Protein AF-A0A1Q5ZWW6-F1 (afdb_monomer)

Solvent-accessible surface area (backbone atoms only — not comparable to full-atom values): 6115 Å² total; per-residue (Å²): 109,26,63,36,21,55,78,37,42,70,64,33,36,52,75,58,46,45,90,80,86,50,90,89,59,53,67,70,34,36,58,49,8,51,52,42,41,52,52,51,52,53,52,52,49,29,59,76,70,63,38,50,57,62,42,8,52,50,28,40,60,51,22,56,54,29,48,52,50,25,52,61,33,55,70,35,96,90,46,49,70,79,53,24,45,70,25,51,52,48,24,51,50,24,38,53,53,9,50,48,39,62,67,55,76,80,80,77,78,73,78,83,126

Mean predicted aligned error: 4.97 Å

pLDDT: mean 92.3, std 9.52, range [57.28, 98.5]

Secondary structure (DSSP, 8-state):
-HHHHHH-HHHHHHHHT-----TT--HHHHHHHHHHHHHHHHHHHHHHTT-HHHHHHHHHHHTHHHHHHHHHHHTSTT--HHHHHHHHHHHHHHHHHHHHHHHSPP---PPP-

Organism: NCBI:txid1302689

Nearest PDB structures (foldseek):
  1x91-assembly1_A  TM=5.994E-01  e=8.851E+00  Arabidopsis thaliana
  2rld-assembly1_E  TM=4.647E-01  e=6.512E+00  Bacteroides thetaiotaomicron VPI-5482

Structure (mmCIF, N/CA/C/O backb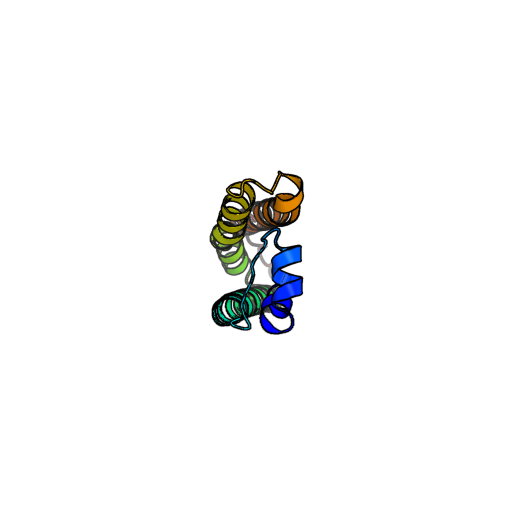one):
data_AF-A0A1Q5ZWW6-F1
#
_entry.id   AF-A0A1Q5ZWW6-F1
#
loop_
_atom_site.group_PDB
_atom_site.id
_atom_site.type_symbol
_atom_site.label_atom_id
_atom_site.label_alt_id
_atom_site.label_comp_id
_atom_site.label_asym_id
_atom_site.label_entity_id
_atom_site.label_seq_id
_atom_site.pdbx_PDB_ins_code
_atom_site.Cartn_x
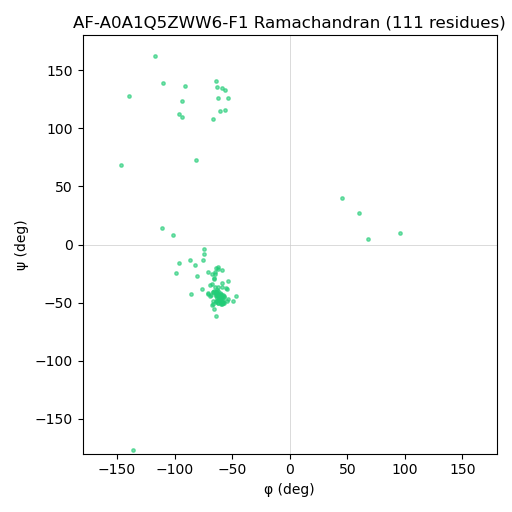_atom_site.Cartn_y
_atom_site.Cartn_z
_atom_site.occupancy
_atom_site.B_iso_or_equiv
_atom_site.auth_seq_id
_atom_site.auth_comp_id
_atom_site.auth_asym_id
_atom_site.auth_atom_id
_atom_site.pdbx_PDB_model_num
ATOM 1 N N . MET A 1 1 ? -2.038 4.328 -7.427 1.00 64.38 1 MET A N 1
ATOM 2 C CA . MET A 1 1 ? -3.461 4.274 -7.019 1.00 64.38 1 MET A CA 1
ATOM 3 C C . MET A 1 1 ? -4.208 3.310 -7.920 1.00 64.38 1 MET A C 1
ATOM 5 O O . MET A 1 1 ? -4.033 3.401 -9.132 1.00 64.38 1 MET A O 1
ATOM 9 N N . GLY A 1 2 ? -5.010 2.415 -7.338 1.00 76.56 2 GLY A N 1
ATOM 10 C CA . GLY A 1 2 ? -5.661 1.281 -8.012 1.00 76.56 2 GLY A CA 1
ATOM 11 C C . GLY A 1 2 ? -6.355 1.578 -9.332 1.00 76.56 2 GLY A C 1
ATOM 12 O O . GLY A 1 2 ? -6.121 0.891 -10.320 1.00 76.56 2 GLY A O 1
ATOM 13 N N . ALA A 1 3 ? -7.118 2.671 -9.389 1.00 85.81 3 ALA A N 1
ATOM 14 C CA . ALA A 1 3 ? -7.783 3.106 -10.615 1.00 85.81 3 ALA A CA 1
ATOM 15 C C . ALA A 1 3 ? -6.805 3.291 -11.788 1.00 85.81 3 ALA A C 1
ATOM 17 O O . ALA A 1 3 ? -7.107 2.907 -12.911 1.00 85.81 3 ALA A O 1
ATOM 18 N N . ARG A 1 4 ? -5.590 3.800 -11.542 1.00 89.12 4 ARG A N 1
ATOM 19 C CA . ARG A 1 4 ? -4.588 3.968 -12.606 1.00 89.12 4 ARG A CA 1
ATOM 20 C C . ARG A 1 4 ? -4.070 2.623 -13.106 1.00 89.12 4 ARG A C 1
ATOM 22 O O . ARG A 1 4 ? -3.843 2.505 -14.296 1.00 89.12 4 ARG A O 1
ATOM 29 N N . PHE A 1 5 ? -3.940 1.606 -12.253 1.00 90.44 5 PHE A N 1
ATOM 30 C CA . PHE A 1 5 ? -3.593 0.253 -12.710 1.00 90.44 5 PHE A CA 1
ATOM 31 C C . PHE A 1 5 ? -4.683 -0.366 -13.592 1.00 90.44 5 PHE A C 1
ATOM 33 O O . PHE A 1 5 ? -4.373 -1.209 -14.424 1.00 90.44 5 PHE A O 1
ATOM 40 N N . PHE A 1 6 ? -5.935 0.077 -13.439 1.00 88.88 6 PHE A N 1
ATOM 41 C CA . PHE A 1 6 ? -7.051 -0.382 -14.257 1.00 88.88 6 PHE A CA 1
ATOM 42 C C . PHE A 1 6 ? -7.202 0.407 -15.570 1.00 88.88 6 PHE A C 1
ATOM 44 O O . PHE A 1 6 ? -7.416 -0.198 -16.612 1.00 88.88 6 PHE A O 1
ATOM 51 N N . PHE A 1 7 ? -7.069 1.737 -15.539 1.00 91.44 7 PHE A N 1
ATOM 52 C CA . PHE A 1 7 ? -7.318 2.604 -16.704 1.00 91.44 7 PHE A CA 1
ATOM 53 C C . PHE A 1 7 ? -6.057 3.025 -17.472 1.00 91.44 7 PHE A C 1
ATOM 55 O O . PHE A 1 7 ? -6.139 3.380 -18.642 1.00 91.44 7 PHE A O 1
ATOM 62 N N . SER A 1 8 ? -4.888 3.032 -16.827 1.00 93.38 8 SER A N 1
ATOM 63 C CA . SER A 1 8 ? -3.609 3.430 -17.435 1.00 93.38 8 SER A CA 1
ATOM 64 C C . SER A 1 8 ? -2.434 2.622 -16.849 1.00 93.38 8 SER A C 1
ATOM 66 O O . SER A 1 8 ? -1.597 3.160 -16.107 1.00 93.38 8 SER A O 1
ATOM 68 N N . PRO A 1 9 ? -2.373 1.306 -17.137 1.00 92.31 9 PRO A N 1
ATOM 69 C CA . PRO A 1 9 ? -1.425 0.377 -16.519 1.00 92.31 9 PRO A CA 1
ATOM 70 C C . PRO A 1 9 ? 0.048 0.789 -16.632 1.00 92.31 9 PRO A C 1
ATOM 72 O O . PRO A 1 9 ? 0.817 0.625 -15.686 1.00 92.31 9 PRO A O 1
ATOM 75 N N . GLN A 1 10 ? 0.449 1.357 -17.769 1.00 91.62 10 GLN A N 1
ATOM 76 C CA . GLN A 1 10 ? 1.831 1.750 -18.055 1.00 91.62 10 GLN A CA 1
ATOM 77 C C . GLN A 1 10 ? 2.267 2.893 -17.135 1.00 91.62 10 GLN A C 1
ATOM 79 O O . GLN A 1 10 ? 3.304 2.815 -16.475 1.00 91.62 10 GLN A O 1
ATOM 84 N N . VAL A 1 11 ? 1.426 3.927 -17.029 1.00 92.19 11 VAL A N 1
ATOM 85 C CA . VAL A 1 11 ? 1.661 5.075 -16.144 1.00 92.19 11 VAL A CA 1
ATOM 86 C C . VAL A 1 11 ? 1.657 4.626 -14.686 1.00 92.19 11 VAL A C 1
ATOM 88 O O . VAL A 1 11 ? 2.495 5.065 -13.899 1.00 92.19 11 VAL A O 1
ATOM 91 N N . ALA A 1 12 ? 0.734 3.732 -14.320 1.00 93.25 12 ALA A N 1
ATOM 92 C CA . ALA A 1 12 ? 0.653 3.199 -12.967 1.00 93.25 12 ALA A CA 1
ATOM 93 C C . ALA A 1 12 ? 1.916 2.430 -12.569 1.00 93.25 12 ALA A C 1
ATOM 95 O O . ALA A 1 12 ? 2.422 2.635 -11.470 1.00 93.25 12 ALA A O 1
ATOM 96 N N . THR A 1 13 ? 2.448 1.605 -13.468 1.00 93.38 13 THR A N 1
ATOM 97 C CA . THR A 1 13 ? 3.632 0.769 -13.216 1.00 93.38 13 THR A CA 1
ATOM 98 C C . THR A 1 13 ? 4.894 1.603 -13.063 1.00 93.38 13 THR A C 1
ATOM 100 O O . THR A 1 13 ? 5.641 1.413 -12.103 1.00 93.38 13 THR A O 1
ATOM 103 N N . ALA A 1 14 ? 5.071 2.601 -13.935 1.00 92.12 14 ALA A N 1
ATOM 104 C CA . ALA A 1 14 ? 6.166 3.556 -13.819 1.00 92.12 14 ALA A CA 1
ATOM 105 C C . ALA A 1 14 ? 6.103 4.323 -12.486 1.00 92.12 14 ALA A C 1
ATOM 107 O O . ALA A 1 14 ? 7.099 4.397 -11.768 1.00 92.12 14 ALA A O 1
ATOM 108 N N . ALA A 1 15 ? 4.921 4.826 -12.110 1.00 92.19 15 ALA A N 1
ATOM 109 C CA . ALA A 1 15 ? 4.719 5.529 -10.841 1.00 92.19 15 ALA A CA 1
ATOM 110 C C . ALA A 1 15 ? 4.868 4.620 -9.606 1.00 92.19 15 ALA A C 1
ATOM 112 O O . ALA A 1 15 ? 5.178 5.103 -8.521 1.00 92.19 15 ALA A O 1
ATOM 113 N N . PHE A 1 16 ? 4.649 3.314 -9.761 1.00 93.81 16 PHE A N 1
ATOM 114 C CA . PHE A 1 16 ? 4.852 2.317 -8.710 1.00 93.81 16 PHE A CA 1
ATOM 115 C C . PHE A 1 16 ? 6.341 2.009 -8.469 1.00 93.81 16 PHE A C 1
ATOM 117 O O . PHE A 1 16 ? 6.676 1.408 -7.451 1.00 93.81 16 PHE A O 1
ATOM 124 N N . GLY A 1 17 ? 7.229 2.430 -9.379 1.00 94.31 17 GLY A N 1
ATOM 125 C CA . GLY A 1 17 ? 8.676 2.217 -9.292 1.00 94.31 17 GLY A CA 1
ATOM 126 C C . GLY A 1 17 ? 9.179 0.991 -10.057 1.00 94.31 17 GLY A C 1
ATOM 127 O O . GLY A 1 17 ? 10.345 0.625 -9.917 1.00 94.31 17 GLY A O 1
ATOM 128 N N . ILE A 1 18 ? 8.331 0.356 -10.873 1.00 94.00 18 ILE A N 1
ATOM 129 C CA . ILE A 1 18 ? 8.662 -0.869 -11.609 1.00 94.00 18 ILE A CA 1
ATOM 130 C C . ILE A 1 18 ? 8.762 -0.574 -13.105 1.00 94.00 18 ILE A C 1
ATOM 132 O O . ILE A 1 18 ? 7.958 0.157 -13.679 1.00 94.00 18 ILE A O 1
ATOM 136 N N . ARG A 1 19 ? 9.759 -1.177 -13.755 1.00 91.88 19 ARG A N 1
ATOM 137 C CA . ARG A 1 19 ? 9.851 -1.235 -15.216 1.00 91.88 19 ARG A CA 1
ATOM 138 C C . ARG A 1 19 ? 9.205 -2.535 -15.679 1.00 91.88 19 ARG A C 1
ATOM 140 O O . ARG A 1 19 ? 9.615 -3.608 -15.243 1.00 91.88 19 ARG A O 1
ATOM 147 N N . PHE A 1 20 ? 8.215 -2.435 -16.558 1.00 87.31 20 PHE A N 1
ATOM 148 C CA . PHE A 1 20 ? 7.540 -3.587 -17.147 1.00 87.31 20 PHE A CA 1
ATOM 149 C C . PHE A 1 20 ? 7.282 -3.324 -18.628 1.00 87.31 20 PHE A C 1
ATOM 151 O O . PHE A 1 20 ? 6.712 -2.292 -18.980 1.00 87.31 20 PHE A O 1
ATOM 158 N N . ASN A 1 21 ? 7.701 -4.255 -19.484 1.00 86.69 21 ASN A N 1
ATOM 159 C CA . ASN A 1 21 ? 7.245 -4.298 -20.865 1.00 86.69 21 ASN A CA 1
ATOM 160 C C . ASN A 1 21 ? 6.092 -5.297 -20.933 1.00 86.69 21 ASN A C 1
ATOM 162 O O . ASN A 1 21 ? 6.295 -6.490 -20.727 1.00 86.69 21 ASN A O 1
ATOM 166 N N . SER A 1 22 ? 4.892 -4.797 -21.193 1.00 80.00 22 SER A N 1
ATOM 167 C CA . SER A 1 22 ? 3.692 -5.620 -21.215 1.00 80.00 22 SER A CA 1
ATOM 168 C C . SER A 1 22 ? 3.473 -6.369 -22.514 1.00 80.00 22 SER A C 1
ATOM 170 O O . SER A 1 22 ? 2.649 -7.272 -22.521 1.00 80.00 22 SER A O 1
ATOM 172 N N . ASN A 1 23 ? 4.129 -5.988 -23.618 1.00 88.44 23 ASN A N 1
ATOM 173 C CA . ASN A 1 23 ? 3.781 -6.489 -24.954 1.00 88.44 23 ASN A CA 1
ATOM 174 C C . ASN A 1 23 ? 2.252 -6.471 -25.202 1.00 88.44 23 ASN A C 1
ATOM 176 O O . ASN A 1 23 ? 1.693 -7.411 -25.753 1.00 88.44 23 ASN A O 1
ATOM 180 N N . ALA A 1 24 ? 1.585 -5.404 -24.743 1.00 85.12 24 ALA A N 1
ATOM 181 C CA . ALA A 1 24 ? 0.128 -5.214 -24.744 1.00 85.12 24 ALA A CA 1
ATOM 182 C C . ALA A 1 24 ? -0.713 -6.121 -23.809 1.00 85.12 24 ALA A C 1
ATOM 184 O O . ALA A 1 24 ? -1.932 -5.965 -23.781 1.00 85.12 24 ALA A O 1
ATOM 185 N N . ASP A 1 25 ? -0.111 -6.973 -22.973 1.00 93.19 25 ASP A N 1
ATOM 186 C CA . ASP A 1 25 ? -0.823 -7.731 -21.932 1.00 93.19 25 ASP A CA 1
ATOM 187 C C . ASP A 1 25 ? -0.803 -7.012 -20.571 1.00 93.19 25 ASP A C 1
ATOM 189 O O . ASP A 1 25 ? 0.216 -6.915 -19.877 1.00 93.19 25 ASP A O 1
ATOM 193 N N . TYR A 1 26 ? -1.971 -6.516 -20.163 1.00 94.00 26 TYR A N 1
ATOM 194 C CA . TYR A 1 26 ? -2.174 -5.813 -18.895 1.00 94.00 26 TYR A CA 1
ATOM 195 C C . TYR A 1 26 ? -3.017 -6.599 -17.888 1.00 94.00 26 TYR A C 1
ATOM 197 O O . TYR A 1 26 ? -3.432 -6.040 -16.871 1.00 94.00 26 TYR A O 1
ATOM 205 N N . SER A 1 27 ? -3.238 -7.896 -18.102 1.00 94.19 27 SER A N 1
ATOM 206 C CA . SER A 1 27 ? -4.149 -8.715 -17.287 1.00 94.19 27 SER A CA 1
ATOM 207 C C . SER A 1 27 ? -3.834 -8.640 -15.785 1.00 94.19 27 SER A C 1
ATOM 209 O O . SER A 1 27 ? -4.711 -8.341 -14.971 1.00 94.19 27 SER A O 1
ATOM 211 N N . PHE A 1 28 ? -2.560 -8.780 -15.398 1.00 91.88 28 PHE A N 1
ATOM 212 C CA . PHE A 1 28 ? -2.133 -8.638 -13.995 1.00 91.88 28 PHE A CA 1
ATOM 213 C C . PHE A 1 28 ? -2.298 -7.218 -13.434 1.00 91.88 28 PHE A C 1
ATOM 215 O O . PHE A 1 28 ? -2.550 -7.055 -12.239 1.00 91.88 28 PHE A O 1
ATOM 222 N N . HIS A 1 29 ? -2.201 -6.191 -14.280 1.00 94.25 29 HIS A N 1
ATOM 223 C CA . HIS A 1 29 ? -2.390 -4.801 -13.869 1.00 94.25 29 HIS A CA 1
ATOM 224 C C . HIS A 1 29 ? -3.857 -4.539 -13.551 1.00 94.25 29 HIS A C 1
ATOM 226 O O . HIS A 1 29 ? -4.152 -3.951 -12.514 1.00 94.25 29 HIS A O 1
ATOM 232 N N . HIS A 1 30 ? -4.777 -5.055 -14.370 1.00 94.56 30 HIS A N 1
ATOM 233 C CA . HIS A 1 30 ? -6.209 -4.978 -14.089 1.00 94.56 30 HIS A CA 1
ATOM 234 C C . HIS A 1 30 ? -6.580 -5.749 -12.815 1.00 94.56 30 HIS A C 1
ATOM 236 O O . HIS A 1 30 ? -7.304 -5.207 -11.979 1.00 94.56 30 HIS A O 1
ATOM 242 N N . ILE A 1 31 ? -6.028 -6.956 -12.612 1.00 95.00 31 ILE A N 1
ATOM 243 C CA . ILE A 1 31 ? -6.226 -7.747 -11.380 1.00 95.00 31 ILE A CA 1
ATOM 244 C C . ILE A 1 31 ? -5.745 -6.976 -10.145 1.00 95.00 31 ILE A C 1
ATOM 246 O O . ILE A 1 31 ? -6.449 -6.923 -9.135 1.00 95.00 31 ILE A O 1
ATOM 250 N N . LYS A 1 32 ? -4.564 -6.351 -10.203 1.00 92.19 32 LYS A N 1
ATOM 251 C CA . LYS A 1 32 ? -4.099 -5.479 -9.117 1.00 92.19 32 LYS A CA 1
ATOM 252 C C . LYS A 1 32 ? -5.024 -4.273 -8.944 1.00 92.19 32 LYS A C 1
ATOM 254 O O . LYS A 1 32 ? -5.449 -3.975 -7.831 1.00 92.19 32 LYS A O 1
ATOM 259 N N . GLY A 1 33 ? -5.350 -3.594 -10.039 1.00 94.81 33 GLY A N 1
ATOM 260 C CA . GLY A 1 33 ? -6.137 -2.367 -10.036 1.00 94.81 33 GLY A CA 1
ATOM 261 C C . GLY A 1 33 ? -7.497 -2.544 -9.372 1.00 94.81 33 GLY A C 1
ATOM 262 O O . GLY A 1 33 ? -7.859 -1.735 -8.518 1.00 94.81 33 GLY A O 1
ATOM 263 N N . ILE A 1 34 ? -8.218 -3.627 -9.683 1.00 96.12 34 ILE A N 1
ATOM 264 C CA . ILE A 1 34 ? -9.528 -3.888 -9.075 1.00 96.12 34 ILE A CA 1
ATOM 265 C C . ILE A 1 34 ? -9.432 -4.209 -7.576 1.00 96.12 34 ILE A C 1
ATOM 267 O O . ILE A 1 34 ? -10.297 -3.781 -6.815 1.00 96.12 34 ILE A O 1
ATOM 271 N N . ARG A 1 35 ? -8.366 -4.882 -7.117 1.00 95.50 35 ARG A N 1
ATOM 272 C CA . ARG A 1 35 ? -8.133 -5.156 -5.683 1.00 95.50 35 ARG A CA 1
ATOM 273 C C . ARG A 1 35 ? -7.857 -3.879 -4.891 1.00 95.50 35 ARG A C 1
ATOM 275 O O . ARG A 1 35 ? -8.381 -3.711 -3.789 1.00 95.50 35 ARG A O 1
ATOM 282 N N . ASP A 1 36 ? -7.082 -2.966 -5.468 1.00 94.69 36 ASP A N 1
ATOM 283 C CA . ASP A 1 36 ? -6.821 -1.653 -4.878 1.00 94.69 36 ASP A CA 1
ATOM 284 C C . ASP A 1 36 ? -8.115 -0.801 -4.842 1.00 94.69 36 ASP A C 1
ATOM 286 O O . ASP A 1 36 ? -8.384 -0.140 -3.838 1.00 94.69 36 ASP A O 1
ATOM 290 N N . ILE A 1 37 ? -8.944 -0.834 -5.902 1.00 95.81 37 ILE A N 1
ATOM 291 C CA . ILE A 1 37 ? -10.257 -0.152 -5.938 1.00 95.81 37 ILE A CA 1
ATOM 292 C C . ILE A 1 37 ? -11.187 -0.720 -4.863 1.00 95.81 37 ILE A C 1
ATOM 294 O O . ILE A 1 37 ? -11.741 0.041 -4.072 1.00 95.81 37 ILE A O 1
ATOM 298 N N . PHE A 1 38 ? -11.329 -2.045 -4.806 1.00 96.56 38 PHE A N 1
ATOM 299 C CA . PHE A 1 38 ? -12.134 -2.736 -3.800 1.00 96.56 38 PHE A CA 1
ATOM 300 C C . PHE A 1 38 ? -11.722 -2.339 -2.377 1.00 96.56 38 PHE A C 1
ATOM 302 O O . PHE A 1 38 ? -12.568 -1.952 -1.572 1.00 96.56 38 PHE A O 1
ATOM 309 N N . SER A 1 39 ? -10.418 -2.367 -2.086 1.00 95.00 39 SER A N 1
ATOM 310 C CA . SER A 1 39 ? -9.893 -2.007 -0.763 1.00 95.00 39 SER A CA 1
ATOM 311 C C . SER A 1 39 ? -10.190 -0.546 -0.412 1.00 95.00 39 SER A C 1
ATOM 313 O O . SER A 1 39 ? -10.566 -0.251 0.721 1.00 95.00 39 SER A O 1
ATOM 315 N N . GLY A 1 40 ? -10.081 0.365 -1.386 1.00 94.56 40 GLY A N 1
ATOM 316 C CA . GLY A 1 40 ? -10.444 1.773 -1.213 1.00 94.56 40 GLY A CA 1
ATOM 317 C C . GLY A 1 40 ? -11.936 1.978 -0.936 1.00 94.56 40 GLY A C 1
ATOM 318 O O . GLY A 1 40 ? -12.286 2.725 -0.025 1.00 94.56 40 GLY A O 1
ATOM 319 N N . ILE A 1 41 ? -12.814 1.273 -1.658 1.00 97.19 41 ILE A N 1
ATOM 320 C CA . ILE A 1 41 ? -14.268 1.309 -1.422 1.00 97.19 41 ILE A CA 1
ATOM 321 C C . ILE A 1 41 ? -14.593 0.806 -0.014 1.00 97.19 41 ILE A C 1
ATOM 323 O O . ILE A 1 41 ? -15.350 1.460 0.702 1.00 97.19 41 ILE A O 1
ATOM 327 N N . LEU A 1 42 ? -14.000 -0.316 0.405 1.00 97.56 42 LEU A N 1
ATOM 328 C CA . LEU A 1 42 ? -14.215 -0.873 1.741 1.00 97.56 42 LEU A CA 1
ATOM 329 C C . LEU A 1 42 ? -13.762 0.102 2.837 1.00 97.56 42 LEU A C 1
ATOM 331 O O . LEU A 1 42 ? -14.488 0.317 3.806 1.00 97.56 42 LEU A O 1
ATOM 335 N N . LEU A 1 43 ? -12.602 0.741 2.661 1.00 96.81 43 LEU A N 1
ATOM 336 C CA . LEU A 1 43 ? -12.109 1.774 3.574 1.00 96.81 43 LEU A CA 1
ATOM 337 C C . LEU A 1 43 ? -13.100 2.943 3.673 1.00 96.81 43 LEU A C 1
ATOM 339 O O . LEU A 1 43 ? -13.485 3.324 4.779 1.00 96.81 43 LEU A O 1
ATOM 343 N N . CYS A 1 44 ? -13.557 3.481 2.537 1.00 97.56 44 CYS A N 1
ATOM 344 C CA . CYS A 1 44 ? -14.552 4.555 2.508 1.00 97.56 44 CYS A CA 1
ATOM 345 C C . CYS A 1 44 ? -15.865 4.143 3.188 1.00 97.56 44 CYS A C 1
ATOM 347 O O . CYS A 1 44 ? -16.409 4.917 3.974 1.00 97.56 44 CYS A O 1
ATOM 349 N N . ALA A 1 45 ? -16.353 2.927 2.938 1.00 98.25 45 ALA A N 1
ATOM 350 C CA . ALA A 1 45 ? -17.570 2.411 3.556 1.00 98.25 45 ALA A CA 1
ATOM 351 C C . ALA A 1 45 ? -17.448 2.354 5.086 1.00 98.25 45 ALA A C 1
ATOM 353 O O . ALA A 1 45 ? -18.311 2.882 5.785 1.00 98.25 45 ALA A O 1
ATOM 354 N N . LEU A 1 46 ? -16.349 1.807 5.618 1.00 97.88 46 LEU A N 1
ATOM 355 C CA . LEU A 1 46 ? -16.115 1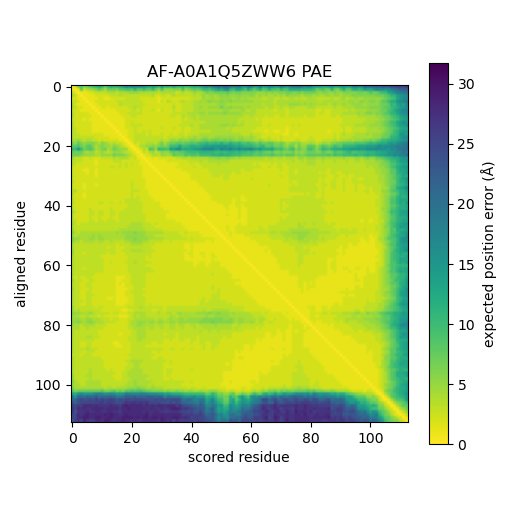.727 7.065 1.00 97.88 46 LEU A CA 1
ATOM 356 C C . LEU A 1 46 ? -16.029 3.113 7.725 1.00 97.88 46 LEU A C 1
ATOM 358 O O . LEU A 1 46 ? -16.543 3.304 8.830 1.00 97.88 46 LEU A O 1
ATOM 362 N N . VAL A 1 47 ? -15.434 4.094 7.037 1.00 97.12 47 VAL A N 1
ATOM 363 C CA . VAL A 1 47 ? -15.416 5.496 7.487 1.00 97.12 47 VAL A CA 1
ATOM 364 C C . VAL A 1 47 ? -16.833 6.074 7.537 1.00 97.12 47 VAL A C 1
ATOM 366 O O . VAL A 1 47 ? -17.226 6.633 8.563 1.00 97.12 47 VAL A O 1
ATOM 369 N N . LEU A 1 48 ? -17.616 5.919 6.465 1.00 97.94 48 LEU A N 1
ATOM 370 C CA . LEU A 1 48 ? -18.984 6.447 6.370 1.00 97.94 48 LEU A CA 1
ATOM 371 C C . LEU A 1 48 ? -19.935 5.791 7.381 1.00 97.94 48 LEU A C 1
ATOM 373 O O . LEU A 1 48 ? -20.775 6.471 7.970 1.00 97.94 48 LEU A O 1
ATOM 377 N N . MET A 1 49 ? -19.756 4.495 7.638 1.00 97.12 49 MET A N 1
ATOM 378 C CA . MET A 1 49 ? -20.495 3.739 8.655 1.00 97.12 49 MET A CA 1
ATOM 379 C C . MET A 1 49 ? -20.037 4.050 10.087 1.00 97.12 49 MET A C 1
ATOM 381 O O . MET A 1 49 ? -20.685 3.629 11.041 1.00 97.12 49 MET A O 1
ATOM 385 N N . LYS A 1 50 ? -18.946 4.811 10.261 1.00 94.94 50 LYS A N 1
ATOM 386 C CA . LYS A 1 50 ? -18.330 5.134 11.561 1.00 94.94 50 LYS A CA 1
ATOM 387 C C . LYS A 1 50 ? -17.865 3.892 12.338 1.00 94.94 50 LYS A C 1
ATOM 389 O O . LYS A 1 50 ? -17.738 3.936 13.564 1.00 94.94 50 LYS A O 1
ATOM 394 N N . GLU A 1 51 ? -17.532 2.817 11.628 1.00 96.25 51 GLU A N 1
ATOM 395 C CA . GLU A 1 51 ? -17.090 1.536 12.189 1.00 96.25 51 GLU A CA 1
ATOM 396 C C . GLU A 1 51 ? -15.599 1.563 12.552 1.00 96.25 51 GLU A C 1
ATOM 398 O O . GLU A 1 51 ? -14.744 0.971 11.890 1.00 96.25 51 GLU A O 1
ATOM 403 N N . ARG A 1 52 ? -15.261 2.285 13.628 1.00 94.56 52 ARG A N 1
ATOM 404 C CA . ARG A 1 52 ? -13.865 2.586 14.007 1.00 94.56 52 ARG A CA 1
ATOM 405 C C . ARG A 1 52 ? -13.005 1.340 14.214 1.00 94.56 52 ARG A C 1
ATOM 407 O O . ARG A 1 52 ? -11.875 1.299 13.738 1.00 94.56 52 ARG A O 1
ATOM 414 N N . ARG A 1 53 ? -13.527 0.326 14.913 1.00 95.38 53 ARG A N 1
ATOM 415 C CA . ARG A 1 53 ? -12.760 -0.892 15.221 1.00 95.38 53 ARG A CA 1
ATOM 416 C C . ARG A 1 53 ? -12.497 -1.716 13.964 1.00 95.38 53 ARG A C 1
ATOM 418 O O . ARG A 1 53 ? -11.369 -2.152 13.764 1.00 95.38 53 ARG A O 1
ATOM 425 N N . ALA A 1 54 ? -13.507 -1.893 13.112 1.00 97.50 54 ALA A N 1
ATOM 426 C CA . ALA A 1 54 ? -13.351 -2.603 11.846 1.00 97.50 54 ALA A CA 1
ATOM 427 C C . ALA A 1 54 ? -12.394 -1.860 10.901 1.00 97.50 54 ALA A C 1
ATOM 429 O O . ALA A 1 54 ? -11.528 -2.492 10.303 1.00 97.50 54 ALA A O 1
ATOM 430 N N . LEU A 1 55 ? -12.480 -0.525 10.838 1.00 97.81 55 LEU A N 1
ATOM 431 C CA . LEU A 1 55 ? -11.521 0.308 10.108 1.00 97.81 55 LEU A CA 1
ATOM 432 C C . LEU A 1 55 ? -10.094 0.142 10.647 1.00 97.81 55 LEU A C 1
ATOM 434 O O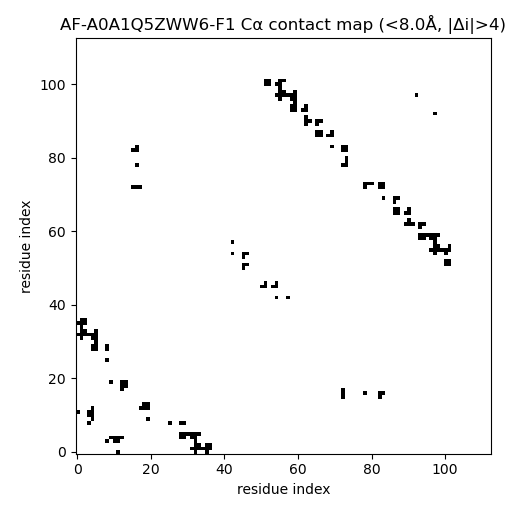 . LEU A 1 55 ? -9.159 0.005 9.864 1.00 97.81 55 LEU A O 1
ATOM 438 N N . GLY A 1 56 ? -9.929 0.103 11.972 1.00 97.81 56 GLY A N 1
ATOM 439 C CA . GLY A 1 56 ? -8.643 -0.148 12.620 1.00 97.81 56 GLY A CA 1
ATOM 440 C C . GLY A 1 56 ? -8.037 -1.496 12.222 1.00 97.81 56 GLY A C 1
ATOM 441 O O . GLY A 1 56 ? -6.902 -1.538 11.754 1.00 97.81 56 GLY A O 1
ATOM 442 N N . VAL A 1 57 ? -8.816 -2.583 12.322 1.00 98.25 57 VAL A N 1
ATOM 443 C CA . VAL A 1 57 ? -8.388 -3.924 11.874 1.00 98.25 57 VAL A CA 1
ATOM 444 C C . VAL A 1 57 ? -8.020 -3.907 10.392 1.00 98.25 57 VAL A C 1
ATOM 446 O O . VAL A 1 57 ? -6.955 -4.399 10.022 1.00 98.25 57 VAL A O 1
ATOM 449 N N . MET A 1 58 ? -8.880 -3.322 9.554 1.00 97.81 58 MET A N 1
ATOM 450 C CA . MET A 1 58 ? -8.675 -3.250 8.110 1.00 97.81 58 MET A CA 1
ATOM 451 C C . MET A 1 58 ? -7.358 -2.549 7.775 1.00 97.81 58 MET A C 1
ATOM 453 O O . MET A 1 58 ? -6.558 -3.124 7.047 1.00 97.81 58 MET A O 1
ATOM 457 N N . LEU A 1 59 ? -7.084 -1.375 8.350 1.00 98.19 59 L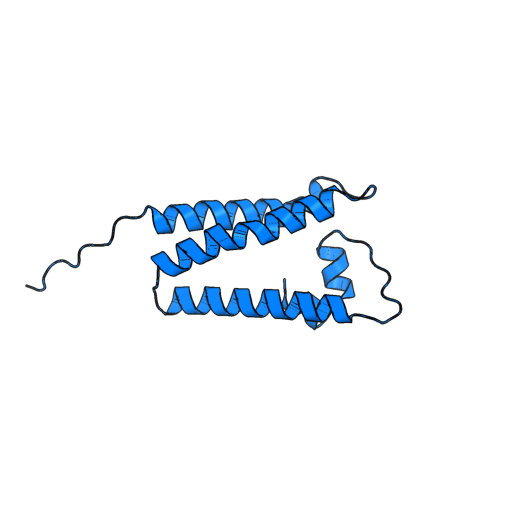EU A N 1
ATOM 458 C CA . LEU A 1 59 ? -5.844 -0.631 8.110 1.00 98.19 59 LEU A CA 1
ATOM 459 C C . LEU A 1 59 ? -4.603 -1.382 8.609 1.00 98.19 59 LEU A C 1
ATOM 461 O O . LEU A 1 59 ? -3.612 -1.474 7.882 1.00 98.19 59 LEU A O 1
ATOM 465 N N . THR A 1 60 ? -4.650 -1.960 9.813 1.00 98.19 60 THR A N 1
ATOM 466 C CA . THR A 1 60 ? -3.510 -2.703 10.366 1.00 98.19 60 THR A CA 1
ATOM 467 C C . THR A 1 60 ? -3.176 -3.927 9.513 1.00 98.19 60 THR A C 1
ATOM 469 O O . THR A 1 60 ? -2.014 -4.124 9.170 1.00 98.19 60 THR A O 1
ATOM 472 N N . VAL A 1 61 ? -4.172 -4.719 9.108 1.00 98.12 61 VAL A N 1
ATOM 473 C CA . VAL A 1 61 ? -3.955 -5.902 8.255 1.00 98.12 61 VAL A CA 1
ATOM 474 C C . VAL A 1 61 ? -3.569 -5.493 6.833 1.00 98.12 61 VAL A C 1
ATOM 476 O O . VAL A 1 61 ? -2.648 -6.067 6.252 1.00 98.12 61 VAL A O 1
ATOM 479 N N . ALA A 1 62 ? -4.215 -4.466 6.276 1.00 96.81 62 ALA A N 1
ATOM 480 C CA . ALA A 1 62 ? -3.916 -3.973 4.936 1.00 96.81 62 ALA A CA 1
ATOM 481 C C . ALA A 1 62 ? -2.498 -3.406 4.817 1.00 96.81 62 ALA A C 1
ATOM 483 O O . ALA A 1 62 ? -1.984 -3.367 3.704 1.00 96.81 62 ALA A O 1
ATOM 484 N N . SER A 1 63 ? -1.838 -3.032 5.922 1.00 97.94 63 SER A N 1
ATOM 485 C CA . SER A 1 63 ? -0.442 -2.567 5.917 1.00 97.94 63 SER A CA 1
ATOM 486 C C . SER A 1 63 ? 0.548 -3.600 5.353 1.00 97.94 63 SER A C 1
ATOM 488 O O . SER A 1 63 ? 1.587 -3.216 4.820 1.00 97.94 63 SER A O 1
ATOM 490 N N . ILE A 1 64 ? 0.196 -4.892 5.353 1.00 98.25 64 ILE A N 1
ATOM 491 C CA . ILE A 1 64 ? 0.978 -5.957 4.703 1.00 98.25 64 ILE A CA 1
ATOM 492 C C . ILE A 1 64 ? 1.152 -5.682 3.199 1.00 98.25 64 ILE A C 1
ATOM 494 O O . ILE A 1 64 ? 2.198 -6.001 2.633 1.00 98.25 64 ILE A O 1
ATOM 498 N N . ILE A 1 65 ? 0.162 -5.055 2.552 1.00 97.19 65 ILE A N 1
ATOM 499 C CA . ILE A 1 65 ? 0.193 -4.731 1.119 1.00 97.19 65 ILE A CA 1
ATOM 500 C C . ILE A 1 65 ? 1.320 -3.732 0.803 1.00 97.19 65 ILE A C 1
ATOM 502 O O . ILE A 1 65 ? 2.235 -4.115 0.075 1.00 97.19 65 ILE A O 1
ATOM 506 N N . PRO A 1 66 ? 1.343 -2.497 1.351 1.00 97.12 66 PRO A N 1
ATOM 507 C CA . PRO A 1 66 ? 2.423 -1.559 1.070 1.00 97.12 66 PRO A CA 1
ATOM 508 C C . PRO A 1 66 ? 3.786 -2.032 1.601 1.00 97.12 66 PRO A C 1
ATOM 510 O O . PRO A 1 66 ? 4.803 -1.661 1.022 1.00 97.12 66 PRO A O 1
ATOM 513 N N . VAL A 1 67 ? 3.846 -2.900 2.621 1.00 98.50 67 VAL A N 1
ATOM 514 C CA . VAL A 1 67 ? 5.107 -3.558 3.022 1.00 98.50 67 VAL A CA 1
ATOM 515 C C . VAL A 1 67 ? 5.625 -4.471 1.909 1.00 98.50 67 VAL A C 1
ATOM 517 O O . VAL A 1 67 ? 6.796 -4.395 1.537 1.00 98.50 67 VAL A O 1
ATOM 520 N N . SER A 1 68 ? 4.762 -5.320 1.351 1.00 98.19 68 SER A N 1
ATOM 521 C CA . SER A 1 68 ? 5.122 -6.209 0.243 1.00 98.19 68 SER A CA 1
ATOM 522 C C . SER A 1 68 ? 5.497 -5.424 -1.018 1.00 98.19 68 SER A C 1
ATOM 524 O O . SER A 1 68 ? 6.498 -5.743 -1.669 1.00 98.19 68 SER A O 1
ATOM 526 N N . ASP A 1 69 ? 4.751 -4.360 -1.322 1.00 96.94 69 ASP A N 1
ATOM 527 C CA . ASP A 1 69 ? 5.022 -3.461 -2.445 1.00 96.94 69 ASP A CA 1
ATOM 528 C C . ASP A 1 69 ? 6.394 -2.784 -2.283 1.00 96.94 69 ASP A C 1
ATOM 530 O O . ASP A 1 69 ? 7.210 -2.797 -3.208 1.00 96.94 69 ASP A O 1
ATOM 534 N N . MET A 1 70 ? 6.697 -2.273 -1.083 1.00 98.00 70 MET A N 1
ATOM 535 C CA . MET A 1 70 ? 7.994 -1.684 -0.739 1.00 98.00 70 MET A CA 1
ATOM 536 C C . MET A 1 70 ? 9.143 -2.673 -0.956 1.00 98.00 70 MET A C 1
ATOM 538 O O . MET A 1 70 ? 10.120 -2.330 -1.622 1.00 98.00 70 MET A O 1
ATOM 542 N N . ILE A 1 71 ? 9.029 -3.893 -0.421 1.00 98.38 71 ILE A N 1
ATOM 543 C CA . ILE A 1 71 ? 10.054 -4.938 -0.571 1.00 98.38 71 ILE A CA 1
ATOM 544 C C . ILE A 1 71 ? 10.253 -5.274 -2.053 1.00 98.38 71 ILE A C 1
ATOM 546 O O . ILE A 1 71 ? 11.387 -5.354 -2.518 1.00 98.38 71 ILE A O 1
ATOM 550 N N . THR A 1 72 ? 9.163 -5.415 -2.809 1.00 97.25 72 THR A N 1
ATOM 551 C CA . THR A 1 72 ? 9.199 -5.736 -4.244 1.00 97.25 72 THR A CA 1
ATOM 552 C C . THR A 1 72 ? 9.885 -4.650 -5.066 1.00 97.25 72 THR A C 1
ATOM 554 O O . THR A 1 72 ? 10.616 -4.963 -6.009 1.00 97.25 72 THR A O 1
ATOM 557 N N . VAL A 1 73 ? 9.646 -3.379 -4.732 1.00 97.25 73 VAL A N 1
ATOM 558 C CA . VAL A 1 73 ? 10.340 -2.255 -5.366 1.00 97.25 73 VAL A CA 1
ATOM 559 C C . VAL A 1 73 ? 11.813 -2.301 -5.001 1.00 97.25 73 VAL A C 1
ATOM 561 O O . VAL A 1 73 ? 12.630 -2.401 -5.903 1.00 97.25 73 VAL A O 1
ATOM 564 N N . LEU A 1 74 ? 12.157 -2.328 -3.712 1.00 97.94 74 LEU A N 1
ATOM 565 C CA . LEU A 1 74 ? 13.549 -2.313 -3.247 1.00 97.94 74 LEU A CA 1
ATOM 566 C C . LEU A 1 74 ? 14.371 -3.527 -3.705 1.00 97.94 74 LEU A C 1
ATOM 568 O O . LEU A 1 74 ? 15.595 -3.446 -3.755 1.00 97.94 74 LEU A O 1
ATOM 572 N N . SER A 1 75 ? 13.728 -4.637 -4.072 1.00 97.50 75 SER A N 1
ATOM 573 C CA . SER A 1 75 ? 14.415 -5.823 -4.586 1.00 97.50 75 SER A CA 1
ATOM 574 C C . SER A 1 75 ? 14.916 -5.669 -6.029 1.00 97.50 75 SER A C 1
ATOM 576 O O . SER A 1 75 ? 15.490 -6.619 -6.572 1.00 97.50 75 SER A O 1
ATOM 578 N N . LYS A 1 76 ? 14.640 -4.552 -6.717 1.00 97.31 76 LYS A N 1
ATOM 579 C CA . LYS A 1 76 ? 15.092 -4.338 -8.098 1.00 97.31 76 LYS A CA 1
ATOM 580 C C . LYS A 1 76 ? 16.454 -3.650 -8.116 1.00 97.31 76 LYS A C 1
ATOM 582 O O . LYS A 1 76 ? 16.678 -2.643 -7.455 1.00 97.31 76 LYS A O 1
ATOM 587 N N . SER A 1 77 ? 17.347 -4.138 -8.976 1.00 96.69 77 SER A N 1
ATOM 588 C CA . SER A 1 77 ? 18.697 -3.579 -9.147 1.00 96.69 77 SER A CA 1
ATOM 589 C C . SER A 1 77 ? 18.715 -2.130 -9.650 1.00 96.69 77 SER A C 1
ATOM 591 O O . SER A 1 77 ? 19.715 -1.440 -9.499 1.00 96.69 77 SER A O 1
ATOM 593 N N . TYR A 1 78 ? 17.617 -1.663 -10.253 1.00 95.50 78 TYR A N 1
ATOM 594 C CA . TYR A 1 78 ? 17.484 -0.323 -10.833 1.00 95.50 78 TYR A CA 1
ATOM 595 C C . TYR A 1 78 ? 16.702 0.664 -9.950 1.00 95.50 78 TYR A C 1
ATOM 597 O O . TYR A 1 78 ? 16.354 1.753 -10.412 1.00 95.50 78 TYR A O 1
ATOM 605 N N . THR A 1 79 ? 16.372 0.288 -8.715 1.00 96.44 79 THR A N 1
ATOM 606 C CA . THR A 1 79 ? 15.598 1.119 -7.780 1.00 96.44 79 THR A CA 1
ATOM 607 C C . THR A 1 79 ? 16.403 1.479 -6.539 1.00 96.44 79 THR A C 1
ATOM 609 O O . THR A 1 79 ? 17.395 0.838 -6.214 1.00 96.44 79 THR A O 1
ATOM 612 N N . SER A 1 80 ? 15.936 2.497 -5.825 1.00 95.25 80 SER A N 1
ATOM 613 C CA . SER A 1 80 ? 16.472 2.968 -4.552 1.00 95.25 80 SER A CA 1
ATOM 614 C C . SER A 1 80 ? 15.326 3.258 -3.577 1.00 95.25 80 SER A C 1
ATOM 616 O O . SER A 1 80 ? 14.146 3.107 -3.909 1.00 95.25 80 SER A O 1
ATOM 618 N N . VAL A 1 81 ? 15.664 3.758 -2.387 1.00 96.19 81 VAL A N 1
ATOM 619 C CA . VAL A 1 81 ? 14.678 4.214 -1.395 1.00 96.19 81 VAL A CA 1
ATOM 620 C C . VAL A 1 81 ? 13.705 5.243 -1.976 1.00 96.19 81 VAL A C 1
ATOM 622 O O . VAL A 1 81 ? 12.537 5.233 -1.604 1.00 96.19 81 VAL A O 1
ATOM 625 N N . GLN A 1 82 ? 14.131 6.075 -2.932 1.00 96.50 82 GLN A N 1
ATOM 626 C CA . GLN A 1 82 ? 13.288 7.119 -3.530 1.00 96.50 82 GLN A CA 1
ATOM 627 C C . GLN A 1 82 ? 12.015 6.547 -4.169 1.00 96.50 82 GLN A C 1
ATOM 629 O O . GLN A 1 82 ? 10.923 7.067 -3.950 1.00 96.50 82 GLN A O 1
ATOM 634 N N . GLN A 1 83 ? 12.135 5.438 -4.902 1.00 96.38 83 GLN A N 1
ATOM 635 C CA . GLN A 1 83 ? 11.000 4.750 -5.521 1.00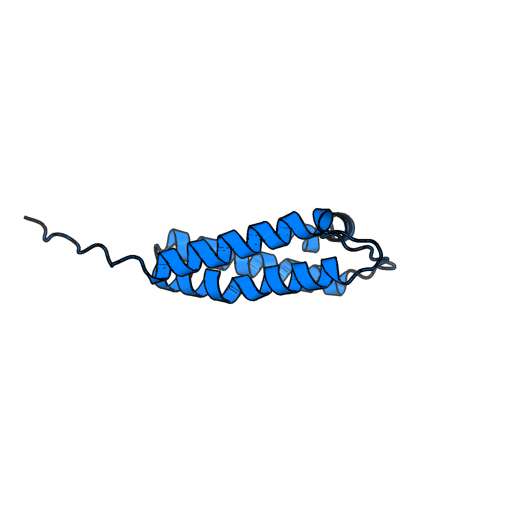 96.38 83 GLN A CA 1
ATOM 636 C C . GLN A 1 83 ? 10.107 4.053 -4.483 1.00 96.38 83 GLN A C 1
ATOM 638 O O . GLN A 1 83 ? 8.927 3.827 -4.739 1.00 96.38 83 GLN A O 1
ATOM 643 N N . ALA A 1 84 ? 10.652 3.726 -3.311 1.00 96.69 84 ALA A N 1
ATOM 644 C CA . ALA A 1 84 ? 9.934 3.061 -2.232 1.00 96.69 84 ALA A CA 1
ATOM 645 C C . ALA A 1 84 ? 9.183 4.027 -1.296 1.00 96.69 84 ALA A C 1
ATOM 647 O O . ALA A 1 84 ? 8.331 3.575 -0.531 1.00 96.69 84 ALA A O 1
ATOM 648 N N . ILE A 1 85 ? 9.445 5.341 -1.363 1.00 97.06 85 ILE A N 1
ATOM 649 C CA . ILE A 1 85 ? 8.824 6.360 -0.493 1.00 97.06 85 ILE A CA 1
ATOM 650 C C . ILE A 1 85 ? 7.292 6.240 -0.426 1.00 97.06 85 ILE A C 1
ATOM 652 O O . ILE A 1 85 ? 6.769 6.223 0.691 1.00 97.06 85 ILE A O 1
ATOM 656 N N . PRO A 1 86 ? 6.543 6.116 -1.543 1.00 95.50 86 PRO A N 1
ATOM 657 C CA . PRO A 1 86 ? 5.084 6.018 -1.473 1.00 95.50 86 PRO A CA 1
ATOM 658 C C . PRO A 1 86 ? 4.609 4.821 -0.639 1.00 95.50 86 PRO A C 1
ATOM 660 O O . PRO A 1 86 ? 3.637 4.929 0.109 1.00 95.50 86 PRO A O 1
ATOM 663 N N . HIS A 1 87 ? 5.330 3.701 -0.725 1.00 96.81 87 HIS A N 1
ATOM 664 C CA . HIS A 1 87 ? 5.022 2.459 -0.015 1.00 96.81 87 HIS A CA 1
ATOM 665 C C . HIS A 1 87 ? 5.396 2.543 1.466 1.00 96.81 87 HIS A C 1
ATOM 667 O O . HIS A 1 87 ? 4.633 2.096 2.323 1.00 96.81 87 HIS A O 1
ATOM 673 N N . ILE A 1 88 ? 6.519 3.192 1.787 1.00 97.69 88 ILE A N 1
ATOM 674 C CA . IL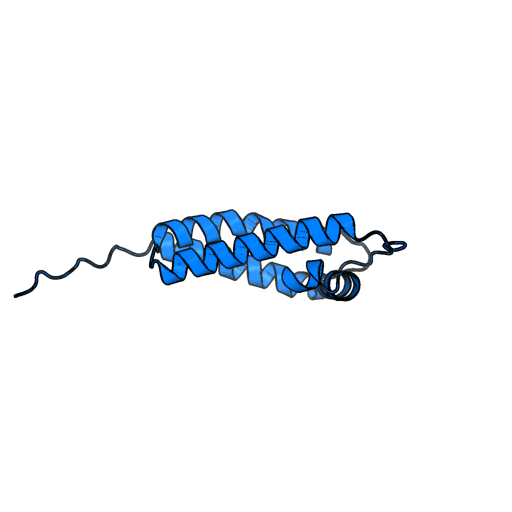E A 1 88 ? 6.923 3.491 3.170 1.00 97.69 88 ILE A CA 1
ATOM 675 C C . ILE A 1 88 ? 5.857 4.359 3.847 1.00 97.69 88 ILE A C 1
ATOM 677 O O . ILE A 1 88 ? 5.369 4.023 4.925 1.00 97.69 88 ILE A O 1
ATOM 681 N N . VAL A 1 89 ? 5.448 5.448 3.192 1.00 97.94 89 VAL A N 1
ATOM 682 C CA . VAL A 1 89 ? 4.433 6.369 3.722 1.00 97.94 89 VAL A CA 1
ATOM 683 C C . VAL A 1 89 ? 3.102 5.647 3.930 1.00 97.94 89 VAL A C 1
ATOM 685 O O . VAL A 1 89 ? 2.512 5.754 5.004 1.00 97.94 89 VAL A O 1
ATOM 688 N N . ALA A 1 90 ? 2.649 4.863 2.947 1.00 96.75 90 ALA A N 1
ATOM 689 C CA . ALA A 1 90 ? 1.422 4.081 3.070 1.00 96.75 90 ALA A CA 1
ATOM 690 C C . ALA A 1 90 ? 1.493 3.066 4.225 1.00 96.75 90 ALA A C 1
ATOM 692 O O . ALA A 1 90 ? 0.538 2.953 4.995 1.00 96.75 90 ALA A O 1
ATOM 693 N N . THR A 1 91 ? 2.630 2.383 4.386 1.00 98.25 91 THR A N 1
ATOM 694 C CA . THR A 1 91 ? 2.876 1.440 5.489 1.00 98.25 91 THR A CA 1
ATOM 695 C C . THR A 1 91 ? 2.757 2.128 6.844 1.00 98.25 91 THR A C 1
ATOM 697 O O . THR A 1 91 ? 2.046 1.631 7.720 1.00 98.25 91 THR A O 1
ATOM 700 N N . ILE A 1 92 ? 3.407 3.284 7.010 1.00 98.31 92 ILE A N 1
ATOM 701 C CA . ILE A 1 92 ? 3.369 4.058 8.256 1.00 98.31 92 ILE A CA 1
ATOM 702 C C . ILE A 1 92 ? 1.938 4.504 8.556 1.00 98.31 92 ILE A C 1
ATOM 704 O O . ILE A 1 92 ? 1.447 4.252 9.654 1.00 98.31 92 ILE A O 1
ATOM 708 N N . ILE A 1 93 ? 1.243 5.108 7.586 1.00 97.88 93 ILE A N 1
ATOM 709 C CA . ILE A 1 93 ? -0.133 5.590 7.776 1.00 97.88 93 ILE A CA 1
ATOM 710 C C . ILE A 1 93 ? -1.060 4.435 8.167 1.00 97.88 93 ILE A C 1
ATOM 712 O O . ILE A 1 93 ? -1.755 4.531 9.176 1.00 97.88 93 ILE A O 1
ATOM 716 N N . CYS A 1 94 ? -1.059 3.334 7.412 1.00 98.00 94 CYS A N 1
ATOM 717 C CA . CYS A 1 94 ? -1.954 2.207 7.679 1.00 98.00 94 CYS A CA 1
ATOM 718 C C . CYS A 1 94 ? -1.674 1.574 9.048 1.00 98.00 94 CYS A C 1
ATOM 720 O O . CYS A 1 94 ? -2.604 1.319 9.812 1.00 98.00 94 CYS A O 1
ATOM 722 N N . SER A 1 95 ? -0.398 1.383 9.391 1.00 98.19 95 SER A N 1
ATOM 723 C CA . SER A 1 95 ? -0.011 0.774 10.665 1.00 98.19 95 SER A CA 1
ATOM 724 C C . SER A 1 95 ? -0.356 1.681 11.845 1.00 98.19 95 SER A C 1
ATOM 726 O O . SER A 1 95 ? -1.043 1.252 12.770 1.00 98.19 95 SER A O 1
ATOM 728 N N . VAL A 1 96 ? 0.067 2.948 11.802 1.00 98.19 96 VAL A N 1
ATOM 729 C CA . VAL A 1 96 ? -0.124 3.896 12.908 1.00 98.19 96 VAL A CA 1
ATOM 730 C C . VAL A 1 96 ? -1.604 4.201 13.106 1.00 98.19 96 VAL A C 1
ATOM 732 O O . VAL A 1 96 ? -2.111 4.048 14.214 1.00 98.19 96 VAL A O 1
ATOM 735 N N . ILE A 1 97 ? -2.326 4.581 12.047 1.00 97.75 97 ILE A N 1
ATOM 736 C CA . ILE A 1 97 ? -3.753 4.909 12.162 1.00 97.75 97 ILE A CA 1
ATOM 737 C C . ILE A 1 97 ? -4.565 3.669 12.546 1.00 97.75 97 ILE A C 1
ATOM 739 O O . ILE A 1 97 ? -5.442 3.767 13.404 1.00 97.75 97 ILE A O 1
ATOM 743 N N . GLY A 1 98 ? -4.249 2.499 11.981 1.00 97.56 98 GLY A N 1
ATOM 744 C CA . GLY A 1 98 ? -4.903 1.245 12.349 1.00 97.56 98 GLY A CA 1
ATOM 745 C C . GL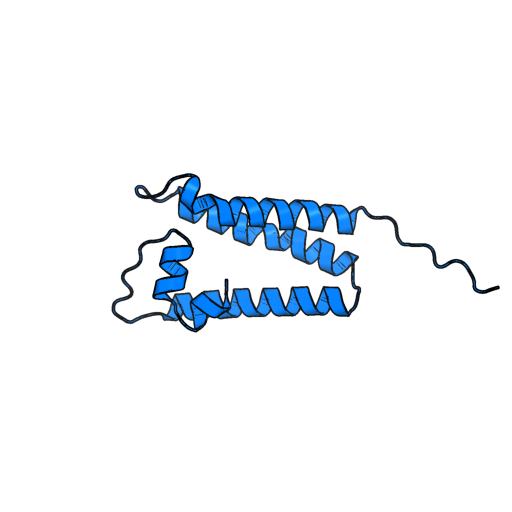Y A 1 98 ? -4.755 0.927 13.839 1.00 97.56 98 GLY A C 1
ATOM 746 O O . GLY A 1 98 ? -5.752 0.728 14.534 1.00 97.56 98 GLY A O 1
ATOM 747 N N . ILE A 1 99 ? -3.527 0.990 14.367 1.00 97.50 99 ILE A N 1
ATOM 748 C CA . ILE A 1 99 ? -3.243 0.740 15.790 1.00 97.50 99 ILE A CA 1
ATOM 749 C C . ILE A 1 99 ? -3.917 1.788 16.688 1.00 97.50 99 ILE A C 1
ATOM 751 O O . ILE A 1 99 ? -4.491 1.439 17.724 1.00 97.50 99 ILE A O 1
ATOM 755 N N . LEU A 1 100 ? -3.906 3.066 16.300 1.00 97.00 100 LEU A N 1
ATOM 756 C CA . LEU A 1 100 ? -4.579 4.127 17.057 1.00 97.00 100 LEU A CA 1
ATOM 757 C C . LEU A 1 100 ? -6.092 3.890 17.148 1.00 97.00 100 LEU A C 1
ATOM 759 O O . LEU A 1 100 ? -6.671 4.017 18.225 1.00 97.00 100 LEU A O 1
ATOM 763 N N . LEU A 1 101 ? -6.737 3.489 16.050 1.00 96.25 101 LEU A N 1
ATOM 764 C CA . LEU A 1 101 ? -8.171 3.182 16.046 1.00 96.25 101 LEU A CA 1
ATOM 765 C C . LEU A 1 101 ? -8.525 1.954 16.898 1.00 96.25 101 LEU A C 1
ATOM 767 O O . LEU A 1 101 ? -9.632 1.891 17.433 1.00 96.25 101 LEU A O 1
ATOM 771 N N . LEU A 1 102 ? -7.602 1.001 17.045 1.00 95.75 102 LEU A N 1
ATOM 772 C CA . LEU A 1 102 ? -7.782 -0.187 17.887 1.00 95.75 102 LEU A CA 1
ATOM 773 C C . LEU A 1 102 ? -7.537 0.080 19.377 1.00 95.75 102 LEU A C 1
ATOM 775 O O . LEU A 1 102 ? -8.106 -0.610 20.221 1.00 95.75 102 LEU A O 1
ATOM 779 N N . THR A 1 103 ? -6.703 1.066 19.703 1.00 93.81 103 THR A N 1
ATOM 780 C CA . THR A 1 103 ? -6.341 1.418 21.087 1.00 93.81 103 THR A CA 1
ATOM 781 C C . THR A 1 103 ? -7.185 2.560 21.658 1.00 93.81 103 THR A C 1
ATOM 783 O O . THR A 1 103 ? -7.244 2.736 22.877 1.00 93.81 103 THR A O 1
ATOM 786 N N . ALA A 1 104 ? -7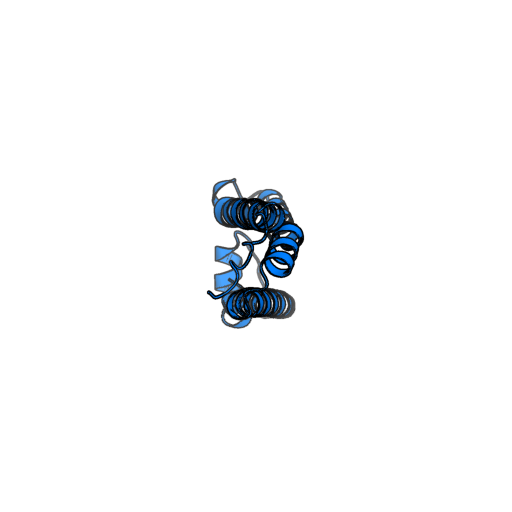.884 3.318 20.808 1.00 84.62 104 ALA A N 1
ATOM 787 C CA . ALA A 1 104 ? -8.792 4.374 21.236 1.00 84.62 104 ALA A CA 1
ATOM 788 C C . ALA A 1 104 ? -9.952 3.816 22.082 1.00 84.62 104 ALA A C 1
ATOM 790 O O . ALA A 1 104 ? -10.698 2.932 21.656 1.00 84.62 104 ALA A O 1
ATOM 791 N N . LYS A 1 105 ? -10.143 4.373 23.285 1.00 74.81 105 LYS A N 1
ATOM 792 C CA . LYS A 1 105 ? -11.259 4.001 24.167 1.00 74.81 105 LYS A CA 1
ATOM 793 C C . LYS A 1 105 ? -12.606 4.370 23.517 1.00 74.81 105 LYS A C 1
ATOM 795 O O . LYS A 1 105 ? -12.708 5.449 22.921 1.00 74.81 105 LYS A O 1
ATOM 800 N N . PRO A 1 106 ? -13.654 3.533 23.650 1.00 65.06 106 PRO A N 1
ATOM 801 C CA . PRO A 1 106 ? -14.994 3.883 23.192 1.00 65.06 106 PRO A CA 1
ATOM 802 C C . PRO A 1 106 ? -15.442 5.195 23.841 1.00 65.06 106 PRO A C 1
ATOM 804 O O . PRO A 1 106 ? -15.307 5.367 25.052 1.00 65.06 106 PRO A O 1
ATOM 807 N N . GLN A 1 107 ? -15.985 6.124 23.052 1.00 64.75 107 GLN A N 1
ATOM 808 C CA . GLN A 1 107 ? -16.646 7.297 23.620 1.00 64.75 107 GLN A CA 1
ATOM 809 C C . GLN A 1 107 ? -17.903 6.812 24.348 1.00 64.75 107 GLN A C 1
ATOM 811 O O . GLN A 1 107 ? -18.864 6.389 23.706 1.00 64.75 107 GLN A O 1
ATOM 816 N N . LEU A 1 108 ? -17.880 6.838 25.684 1.00 60.03 108 LEU A N 1
ATOM 817 C CA . LEU A 1 108 ? -19.072 6.632 26.503 1.00 60.03 108 LEU A CA 1
ATOM 818 C C . LEU A 1 108 ? -20.111 7.674 26.067 1.00 60.03 108 LEU A C 1
ATOM 820 O O . LEU A 1 108 ? -19.876 8.875 26.209 1.00 60.03 108 LEU A O 1
ATOM 824 N N . LYS A 1 109 ? -21.243 7.232 25.504 1.00 60.84 109 LYS A N 1
ATOM 825 C CA . LYS A 1 109 ? -22.399 8.114 25.309 1.00 60.84 109 LYS A CA 1
ATOM 826 C C . LYS A 1 109 ? -22.819 8.596 26.695 1.00 60.84 109 LYS A C 1
ATOM 828 O O . LYS A 1 109 ? -23.222 7.777 27.517 1.00 60.84 109 LYS A O 1
ATOM 833 N N . GLN A 1 110 ? -22.702 9.896 26.962 1.00 57.28 110 GLN A N 1
ATOM 834 C CA . GLN A 1 110 ? -23.319 10.454 28.160 1.00 57.28 110 GLN A CA 1
ATOM 835 C C . GLN A 1 110 ? -24.840 10.276 28.048 1.00 57.28 110 GLN A C 1
ATOM 837 O O . GLN A 1 110 ? -25.381 10.494 26.957 1.00 57.28 110 GLN A O 1
ATOM 842 N N . PRO A 1 111 ? -25.522 9.832 29.117 1.00 60.34 111 PRO A N 1
ATOM 843 C CA . PRO A 1 111 ? -26.969 9.686 29.091 1.00 60.34 111 PRO A CA 1
ATOM 844 C C . PRO A 1 111 ? -27.604 11.045 28.778 1.00 60.34 111 PRO A C 1
ATOM 846 O O . PRO A 1 111 ? -27.184 12.068 29.322 1.00 60.34 111 PRO A O 1
ATOM 849 N N . SER A 1 112 ? -28.588 11.048 27.872 1.00 72.19 112 SER A N 1
ATOM 850 C CA . SER A 1 112 ? -29.459 12.209 27.678 1.00 72.19 112 SER A CA 1
ATOM 851 C C . SER A 1 112 ? -30.048 12.574 29.034 1.00 72.19 112 SER A C 1
ATOM 853 O O . SER A 1 112 ? -30.601 11.698 29.699 1.00 72.19 112 SER A O 1
ATOM 855 N N . LYS A 1 113 ? -29.885 13.836 29.441 1.00 66.88 113 LYS A N 1
ATOM 856 C CA . LYS A 1 113 ? -30.708 14.410 30.508 1.00 66.88 113 LYS A CA 1
ATOM 857 C C . LYS A 1 113 ? -32.168 14.452 30.072 1.00 66.88 113 LYS A C 1
ATOM 859 O O . LYS A 1 113 ? -32.399 14.469 28.838 1.00 66.88 113 LYS A O 1
#

Radius of gyration: 17.46 Å; Cα contacts (8 Å, |Δi|>4): 108; chains: 1; bounding box: 49×23×56 Å

InterPro domains:
  IPR025363 Protein of unknown function DUF4267 [PF14087] (1-101)

Foldseek 3Di:
DLQCLQVPVCVVQVLLQHDDDCVPPSPVSNVSSVVVVVLVVVLVVCVVVVVLLVNLVSLQVCLVVLVVSLVVNCPDPPHDVVSSVVSVVSSCCSNVSSVCSNPDDDDPDDDDD

Sequence (113 aa):
MGARFFFSPQVATAAFGIRFNSNADYSFHHIKGIRDIFSGILLCALVLMKERRALGVMLTVASIIPVSDMITVLSKSYTSVQQAIPHIVATIICSVIGILLLTAKPQLKQPSK